Protein AF-A0A7X7LNT7-F1 (afdb_monomer)

Mean predicted aligned error: 8.36 Å

Radius of gyration: 13.59 Å; Cα contacts (8 Å, |Δi|>4): 25; chains: 1; bounding box: 32×17×35 Å

Sequence (59 aa):
IHGNNQHIGKVPAREGEIVLLKRKIEELKEQLHQAVVSEEYEKAAEIRDSIKELEKQNE

Structure (mmCIF, N/CA/C/O backbone):
data_AF-A0A7X7LNT7-F1
#
_entry.id   AF-A0A7X7LNT7-F1
#
loop_
_atom_site.group_PDB
_atom_site.id
_atom_site.type_symbol
_atom_site.label_atom_id
_atom_site.label_alt_id
_atom_site.label_comp_id
_atom_site.label_asym_id
_atom_site.label_entity_id
_atom_site.label_seq_id
_atom_site.pdbx_PDB_ins_code
_atom_site.Cartn_x
_atom_site.Cartn_y
_atom_site.Cartn_z
_atom_site.occupancy
_atom_site.B_iso_or_equiv
_atom_site.auth_seq_id
_atom_site.auth_comp_id
_atom_site.auth_asym_id
_atom_site.auth_atom_id
_atom_site.pdbx_PDB_model_num
ATOM 1 N N . ILE A 1 1 ? -18.528 -0.939 -16.944 1.00 45.47 1 ILE A N 1
ATOM 2 C CA . ILE A 1 1 ? -17.518 -0.599 -17.973 1.00 45.47 1 ILE A CA 1
ATOM 3 C C . ILE A 1 1 ? -16.175 -0.485 -17.246 1.00 45.47 1 ILE A C 1
ATOM 5 O O . ILE A 1 1 ? -15.762 0.612 -16.915 1.00 45.47 1 ILE A O 1
ATOM 9 N N . HIS A 1 2 ? -15.550 -1.612 -16.890 1.00 39.78 2 HIS A N 1
ATOM 10 C CA . HIS A 1 2 ? -14.196 -1.627 -16.321 1.00 39.78 2 HIS A CA 1
ATOM 11 C C . HIS A 1 2 ? -13.289 -2.239 -17.379 1.00 39.78 2 HIS A C 1
ATOM 13 O O . HIS A 1 2 ? -13.362 -3.436 -17.658 1.00 39.78 2 HIS A O 1
ATOM 19 N N . GLY A 1 3 ? -12.550 -1.369 -18.065 1.00 40.25 3 GLY A N 1
ATOM 20 C CA . GLY A 1 3 ? -11.664 -1.730 -19.160 1.00 40.25 3 GLY A CA 1
ATOM 21 C C . GLY A 1 3 ? -10.492 -2.554 -18.650 1.00 40.25 3 GLY A C 1
ATOM 22 O O . GLY A 1 3 ? -9.429 -2.013 -18.381 1.00 40.25 3 GLY A O 1
ATOM 23 N N . ASN A 1 4 ? -10.676 -3.869 -18.567 1.00 41.59 4 ASN A N 1
ATOM 24 C CA . ASN A 1 4 ? -9.585 -4.828 -18.451 1.00 41.59 4 ASN A CA 1
ATOM 25 C C . ASN A 1 4 ? -8.874 -4.926 -19.806 1.00 41.59 4 ASN A C 1
ATOM 27 O O . ASN A 1 4 ? -9.020 -5.899 -20.540 1.00 41.59 4 ASN A O 1
ATOM 31 N N . ASN A 1 5 ? -8.142 -3.874 -20.167 1.00 49.22 5 ASN A N 1
ATOM 32 C CA . ASN A 1 5 ? -7.258 -3.868 -21.321 1.00 49.22 5 ASN A CA 1
ATOM 33 C C . ASN A 1 5 ? -5.812 -3.698 -20.856 1.00 49.22 5 ASN A C 1
ATOM 35 O O . ASN A 1 5 ? -5.198 -2.655 -21.0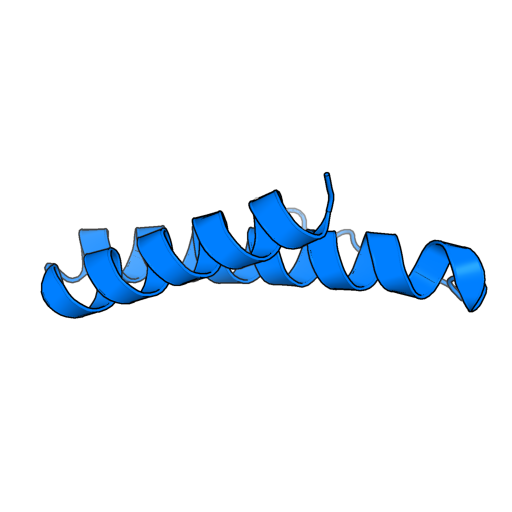51 1.00 49.22 5 ASN A O 1
ATOM 39 N N . GLN A 1 6 ? -5.256 -4.741 -20.250 1.00 47.75 6 GLN A N 1
ATOM 40 C CA . GLN A 1 6 ? -3.807 -4.920 -20.246 1.00 47.75 6 GLN A CA 1
ATOM 41 C C . GLN A 1 6 ? -3.483 -6.328 -20.722 1.00 47.75 6 GLN A C 1
ATOM 43 O O . GLN A 1 6 ? -3.082 -7.222 -19.975 1.00 47.75 6 GLN A O 1
ATOM 48 N N . HIS A 1 7 ? -3.657 -6.491 -22.028 1.00 45.03 7 HIS A N 1
ATOM 49 C CA . HIS A 1 7 ? -2.961 -7.486 -22.815 1.00 45.03 7 HIS A CA 1
ATOM 50 C C . HIS A 1 7 ? -1.462 -7.148 -22.755 1.00 45.03 7 HIS A C 1
ATOM 52 O O . HIS A 1 7 ? -0.948 -6.388 -23.574 1.00 45.03 7 HIS A O 1
ATOM 58 N N . ILE A 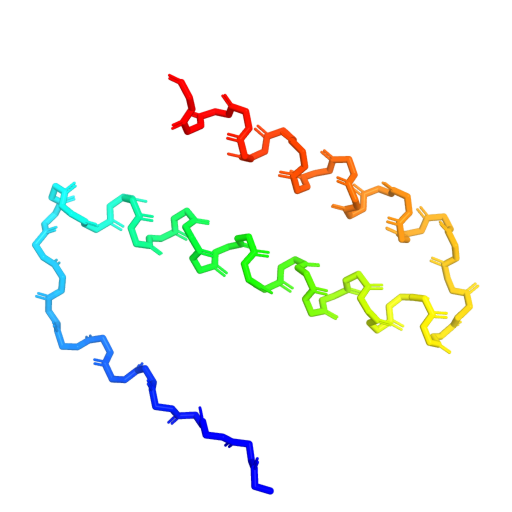1 8 ? -0.758 -7.652 -21.738 1.00 53.66 8 ILE A N 1
ATOM 59 C CA . ILE A 1 8 ? 0.708 -7.600 -21.682 1.00 53.66 8 ILE A CA 1
ATOM 60 C C . ILE A 1 8 ? 1.272 -8.585 -22.707 1.00 53.66 8 ILE A C 1
ATOM 62 O O . ILE A 1 8 ? 1.748 -9.674 -22.391 1.00 53.66 8 ILE A O 1
ATOM 66 N N . GLY A 1 9 ? 1.185 -8.200 -23.977 1.00 52.31 9 GLY A N 1
ATOM 67 C CA . GLY A 1 9 ? 1.962 -8.811 -25.037 1.00 52.31 9 GLY A CA 1
ATOM 68 C C . GLY A 1 9 ? 3.440 -8.569 -24.753 1.00 52.31 9 GLY A C 1
ATOM 69 O O . GLY A 1 9 ? 3.923 -7.460 -24.924 1.00 52.31 9 GLY A O 1
ATOM 70 N N . LYS A 1 10 ? 4.136 -9.614 -24.295 1.00 52.50 10 LYS A N 1
ATOM 71 C CA . LYS A 1 10 ? 5.595 -9.788 -24.383 1.00 52.50 10 LYS A CA 1
ATOM 72 C C . LYS A 1 10 ? 6.410 -8.541 -23.981 1.00 52.50 10 LYS A C 1
ATOM 74 O O . LYS A 1 10 ? 7.051 -7.914 -24.819 1.00 52.50 10 LYS A O 1
ATOM 79 N N . VAL A 1 11 ? 6.409 -8.201 -22.689 1.00 56.34 11 VAL A N 1
ATOM 80 C CA . VAL A 1 11 ? 7.243 -7.100 -22.179 1.00 56.34 11 VAL A CA 1
ATOM 81 C C . VAL A 1 11 ? 8.719 -7.545 -22.168 1.00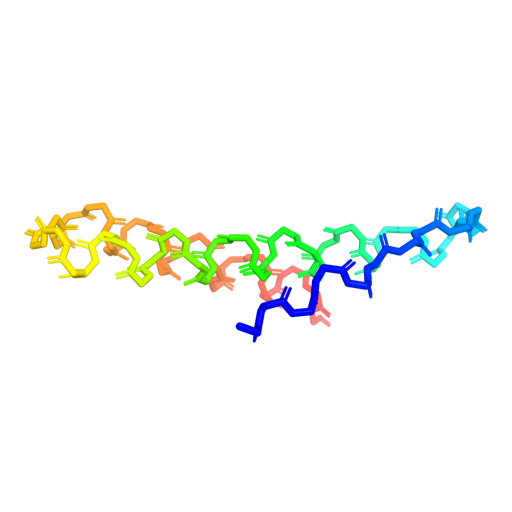 56.34 11 VAL A C 1
ATOM 83 O O . VAL A 1 11 ? 9.028 -8.583 -21.575 1.00 56.34 11 VAL A O 1
ATOM 86 N N . PRO A 1 12 ? 9.637 -6.828 -22.842 1.00 58.09 12 PRO A N 1
ATOM 87 C CA . PRO A 1 12 ? 11.058 -7.168 -22.853 1.00 58.09 12 PRO A CA 1
ATOM 88 C C . PRO A 1 12 ? 11.645 -7.035 -21.442 1.00 58.09 12 PRO A C 1
ATOM 90 O O . PRO A 1 12 ? 11.303 -6.107 -20.718 1.00 58.09 12 PRO A O 1
ATOM 93 N N . ALA A 1 13 ? 12.539 -7.950 -21.048 1.00 60.06 13 ALA A N 1
ATOM 94 C CA . ALA A 1 13 ? 12.987 -8.142 -19.658 1.00 60.06 13 ALA A CA 1
ATOM 95 C C . ALA A 1 13 ? 13.421 -6.860 -18.913 1.00 60.06 13 ALA A C 1
ATOM 97 O O . ALA A 1 13 ? 13.208 -6.760 -17.713 1.00 60.06 13 ALA A O 1
ATOM 98 N N . ARG A 1 14 ? 13.972 -5.869 -19.627 1.00 59.12 14 ARG A N 1
ATOM 99 C CA . ARG A 1 14 ? 14.425 -4.585 -19.061 1.00 59.12 14 ARG A CA 1
ATOM 100 C C . ARG A 1 14 ? 13.309 -3.569 -18.815 1.00 59.12 14 ARG A C 1
ATOM 102 O O . ARG A 1 14 ? 13.362 -2.831 -17.844 1.00 59.12 14 ARG A O 1
ATOM 109 N N . GLU A 1 15 ? 12.300 -3.527 -19.679 1.00 61.53 15 GLU A N 1
ATOM 110 C CA . GLU A 1 15 ? 11.112 -2.685 -19.462 1.00 61.53 15 GLU A CA 1
ATOM 111 C C . GLU A 1 15 ? 10.073 -3.413 -18.593 1.00 61.53 15 GLU A C 1
ATOM 113 O O . GLU A 1 15 ? 9.202 -2.789 -17.991 1.00 61.53 15 GLU A O 1
ATOM 118 N N . GLY A 1 16 ? 10.214 -4.739 -18.479 1.00 68.06 16 GLY A N 1
ATOM 119 C CA . GLY A 1 16 ? 9.417 -5.623 -17.640 1.00 68.06 16 GLY A CA 1
ATOM 120 C C . GLY A 1 16 ? 9.420 -5.199 -16.186 1.00 68.06 16 GLY A C 1
ATOM 121 O O . GLY A 1 16 ? 8.346 -5.096 -15.611 1.00 68.06 16 GLY A O 1
ATOM 122 N N . GLU A 1 17 ? 10.585 -4.898 -15.613 1.00 72.88 17 GLU A N 1
ATOM 123 C CA . GLU A 1 17 ? 10.704 -4.528 -14.196 1.00 72.88 17 GLU A CA 1
ATOM 124 C C . GLU A 1 17 ? 9.917 -3.256 -13.853 1.00 72.88 17 GLU A C 1
ATOM 126 O O . GLU A 1 17 ? 9.131 -3.256 -12.906 1.00 72.88 17 GLU A O 1
ATOM 131 N N . ILE A 1 18 ? 10.029 -2.210 -14.677 1.00 77.44 18 ILE A N 1
ATOM 132 C C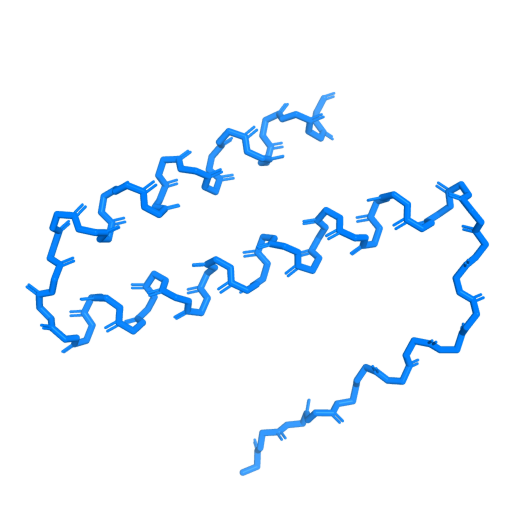A . ILE A 1 18 ? 9.299 -0.946 -14.480 1.00 77.44 18 ILE A CA 1
ATOM 133 C C . ILE A 1 18 ? 7.787 -1.167 -14.633 1.00 77.44 18 ILE A C 1
ATOM 135 O O . ILE A 1 18 ? 6.987 -0.633 -13.861 1.00 77.44 18 ILE A O 1
ATOM 139 N N . VAL A 1 19 ? 7.376 -1.968 -15.620 1.00 80.69 19 VAL A N 1
ATOM 140 C CA . VAL A 1 19 ? 5.961 -2.306 -15.843 1.00 80.69 19 VAL A CA 1
ATOM 141 C C . VAL A 1 19 ? 5.404 -3.147 -14.692 1.00 80.69 19 VAL A C 1
ATOM 143 O O . VAL A 1 1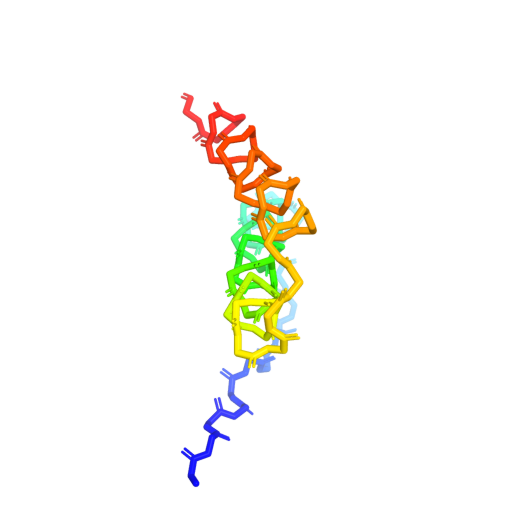9 ? 4.271 -2.921 -14.267 1.00 80.69 19 VAL A O 1
ATOM 146 N N . LEU A 1 20 ? 6.187 -4.084 -14.155 1.00 79.75 20 LEU A N 1
ATOM 147 C CA . LEU A 1 20 ? 5.789 -4.945 -13.042 1.00 79.75 20 LEU A CA 1
ATOM 148 C C . LEU A 1 20 ? 5.606 -4.133 -11.758 1.00 79.75 20 LEU A C 1
ATOM 150 O O . LEU A 1 20 ? 4.612 -4.315 -11.056 1.00 79.75 20 LEU A O 1
ATOM 154 N N . LEU A 1 21 ? 6.524 -3.200 -11.491 1.00 82.81 21 LEU A N 1
ATOM 155 C CA . LEU A 1 21 ? 6.448 -2.303 -10.343 1.00 82.81 21 LEU A CA 1
ATOM 156 C C . LEU A 1 21 ? 5.219 -1.389 -10.431 1.00 82.81 21 LEU A C 1
ATOM 158 O O . LEU A 1 21 ? 4.454 -1.294 -9.473 1.00 82.81 21 LEU A O 1
ATOM 162 N N . LYS A 1 22 ? 4.971 -0.787 -11.604 1.00 83.38 22 LYS A N 1
ATOM 163 C CA . LYS A 1 22 ? 3.767 0.025 -11.850 1.00 83.38 22 LYS A CA 1
ATOM 164 C C . LYS A 1 22 ? 2.483 -0.770 -11.634 1.00 83.38 22 LYS A C 1
ATOM 166 O O . LYS A 1 22 ? 1.603 -0.294 -10.926 1.00 83.38 22 LYS A O 1
ATOM 171 N N . ARG A 1 23 ? 2.403 -1.994 -12.167 1.00 85.50 23 ARG A N 1
ATOM 172 C CA . ARG A 1 23 ? 1.257 -2.888 -11.942 1.00 85.50 23 ARG A CA 1
ATOM 173 C C . ARG A 1 23 ? 1.029 -3.181 -10.467 1.00 85.50 23 ARG A C 1
ATOM 175 O O . ARG A 1 23 ? -0.107 -3.158 -10.013 1.00 85.50 23 ARG A O 1
ATOM 182 N N . LYS A 1 24 ? 2.102 -3.434 -9.719 1.00 87.25 24 LYS A N 1
ATOM 183 C CA . LYS A 1 24 ? 2.015 -3.715 -8.285 1.00 87.25 24 LYS A CA 1
ATOM 184 C C . LYS A 1 24 ? 1.512 -2.504 -7.497 1.00 87.25 24 LYS A C 1
ATOM 186 O O . LYS A 1 24 ? 0.698 -2.659 -6.595 1.00 87.25 24 LYS A O 1
ATOM 191 N N . ILE A 1 25 ? 1.940 -1.299 -7.875 1.00 89.38 25 ILE A N 1
ATOM 192 C CA . ILE A 1 25 ? 1.423 -0.047 -7.308 1.00 89.38 25 ILE A CA 1
ATOM 193 C C . ILE A 1 25 ? -0.062 0.144 -7.653 1.00 89.38 25 ILE A C 1
ATOM 195 O O . ILE A 1 25 ? -0.833 0.526 -6.777 1.00 89.38 25 ILE A O 1
ATOM 199 N N . GLU A 1 26 ? -0.480 -0.123 -8.895 1.00 89.19 26 GLU A N 1
ATOM 200 C CA . GLU A 1 26 ? -1.897 -0.060 -9.291 1.00 89.19 26 GLU A CA 1
ATOM 201 C C . GLU A 1 26 ? -2.758 -1.046 -8.488 1.00 89.19 26 GLU A C 1
ATOM 203 O O . GLU A 1 26 ? -3.793 -0.658 -7.951 1.00 89.19 26 GLU A O 1
ATOM 208 N N . GLU A 1 27 ? -2.300 -2.288 -8.326 1.00 90.19 27 GLU A N 1
ATOM 209 C CA . GLU A 1 27 ? -3.002 -3.316 -7.551 1.00 90.19 27 GLU A CA 1
ATOM 210 C C . GLU A 1 27 ? -3.140 -2.925 -6.072 1.00 90.19 27 GLU A C 1
ATOM 212 O O . GLU A 1 27 ? -4.217 -3.040 -5.489 1.00 90.19 27 GLU A O 1
ATOM 217 N N . LEU A 1 28 ? -2.077 -2.392 -5.464 1.00 92.31 28 LEU A N 1
ATOM 218 C CA . LEU A 1 28 ? -2.128 -1.900 -4.087 1.00 92.31 28 LEU A CA 1
ATOM 219 C C . LEU A 1 28 ? -3.039 -0.676 -3.944 1.00 92.31 28 LEU A C 1
ATOM 221 O O . LEU A 1 28 ? -3.715 -0.545 -2.928 1.00 92.31 28 LEU A O 1
ATOM 225 N N . LYS A 1 29 ? -3.108 0.212 -4.945 1.00 91.56 29 LYS A N 1
ATOM 226 C CA . LYS A 1 29 ? -4.057 1.341 -4.944 1.00 91.56 29 LYS A CA 1
ATOM 227 C C . LYS A 1 29 ? -5.506 0.851 -4.962 1.00 91.56 29 LYS A C 1
ATOM 229 O O . LYS A 1 29 ? -6.342 1.422 -4.263 1.00 91.56 29 LYS A O 1
ATOM 234 N N . GLU A 1 30 ? -5.798 -0.219 -5.700 1.00 94.06 30 GLU A N 1
ATOM 235 C CA . GLU A 1 30 ? -7.125 -0.841 -5.701 1.00 94.06 30 GLU A CA 1
ATOM 236 C C . GLU A 1 30 ? -7.440 -1.508 -4.351 1.00 94.06 30 GLU A C 1
ATOM 238 O O . GLU A 1 30 ? -8.511 -1.277 -3.787 1.00 94.06 30 GLU A O 1
ATOM 243 N N . GLN A 1 31 ? -6.480 -2.234 -3.768 1.00 92.56 31 GLN A N 1
ATOM 244 C CA . GLN A 1 31 ? -6.620 -2.823 -2.431 1.00 92.56 31 GLN A CA 1
ATOM 245 C C . GLN A 1 31 ? -6.800 -1.764 -1.338 1.00 92.56 31 GLN A C 1
ATOM 247 O O . GLN A 1 31 ? -7.619 -1.943 -0.440 1.00 92.56 31 GLN A O 1
ATOM 252 N N . LEU A 1 32 ? -6.087 -0.6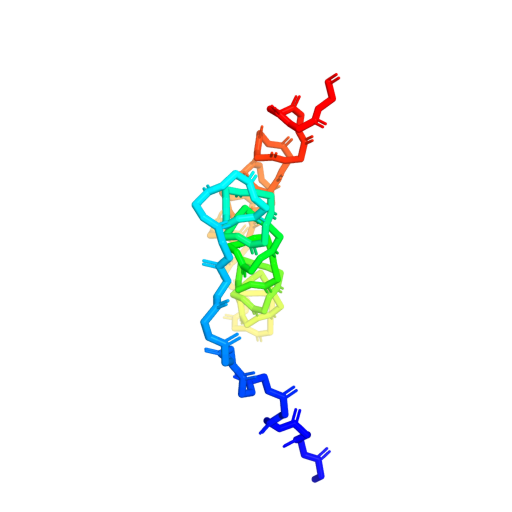38 -1.425 1.00 94.56 32 LEU A N 1
ATOM 253 C CA . LEU A 1 32 ? -6.247 0.493 -0.513 1.00 94.56 32 LEU A CA 1
ATOM 254 C C . LEU A 1 32 ? -7.676 1.027 -0.567 1.00 94.56 32 LEU A C 1
ATOM 256 O O . LEU A 1 32 ? -8.291 1.261 0.470 1.00 94.56 32 LEU A O 1
ATOM 260 N N . HIS A 1 33 ? -8.211 1.208 -1.775 1.00 94.06 33 HIS A N 1
ATOM 261 C CA . HIS A 1 33 ? -9.577 1.680 -1.952 1.00 94.06 33 HIS A CA 1
ATOM 262 C C . HIS A 1 33 ? -10.586 0.700 -1.346 1.00 94.06 33 HIS A C 1
ATOM 264 O O . HIS A 1 33 ? -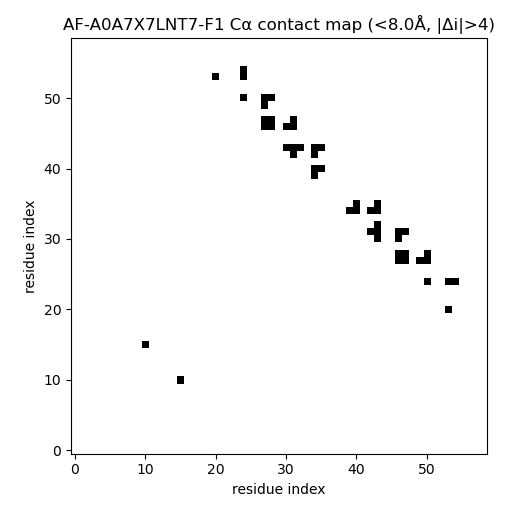11.477 1.122 -0.612 1.00 94.06 33 HIS A O 1
ATOM 270 N N . GLN A 1 34 ? -10.411 -0.602 -1.582 1.00 95.50 34 GLN A N 1
ATOM 271 C CA . GLN A 1 34 ? -11.255 -1.634 -0.980 1.00 95.50 34 GLN A CA 1
ATOM 272 C C . GLN A 1 34 ? -11.163 -1.648 0.548 1.00 95.50 34 GLN A C 1
ATOM 274 O O . GLN A 1 34 ? -12.197 -1.706 1.204 1.00 95.50 34 GLN A O 1
ATOM 279 N N . ALA A 1 35 ? -9.962 -1.540 1.120 1.00 95.50 35 ALA A N 1
ATOM 280 C CA . ALA A 1 35 ? -9.769 -1.488 2.566 1.00 95.50 35 ALA A CA 1
ATOM 281 C C . ALA A 1 35 ? -10.463 -0.265 3.185 1.00 95.50 35 ALA A C 1
ATOM 283 O O . ALA A 1 35 ? -11.116 -0.388 4.214 1.00 95.50 35 ALA A O 1
ATOM 284 N N . VAL A 1 36 ? -10.396 0.901 2.532 1.00 93.38 36 VAL A N 1
ATOM 285 C CA 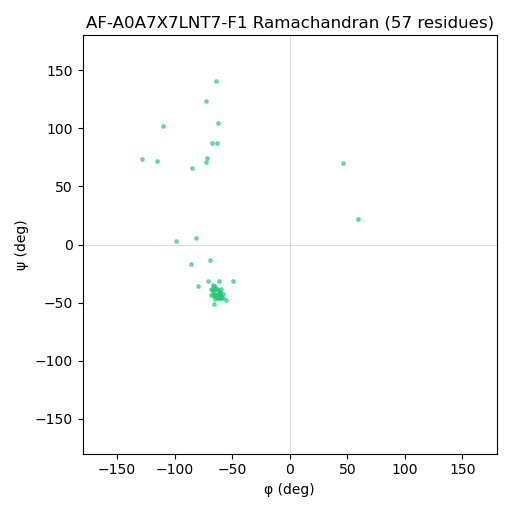. VAL A 1 36 ? -11.103 2.115 2.978 1.00 93.38 36 VAL A CA 1
ATOM 286 C C . VAL A 1 36 ? -12.621 1.943 2.899 1.00 93.38 36 VAL A C 1
ATOM 288 O O . VAL A 1 36 ? -13.320 2.316 3.836 1.00 93.38 36 VAL A O 1
ATOM 291 N N . VAL A 1 37 ? -13.140 1.370 1.808 1.00 95.88 37 VAL A N 1
ATOM 292 C CA . VAL A 1 37 ? -14.584 1.122 1.633 1.00 95.88 37 VAL A CA 1
ATOM 293 C C . VAL A 1 37 ? -15.106 0.093 2.638 1.00 95.88 37 VAL A C 1
ATOM 295 O O . VAL A 1 37 ? -16.224 0.236 3.122 1.00 95.88 37 VAL A O 1
ATOM 298 N N . SER A 1 38 ? -14.296 -0.908 2.979 1.00 96.25 38 SER A N 1
ATOM 299 C CA . SER A 1 38 ? -14.601 -1.917 4.000 1.00 96.25 38 SER A CA 1
ATOM 300 C C . SER A 1 38 ? -14.336 -1.439 5.433 1.00 96.25 38 SER A C 1
ATOM 302 O O . SER A 1 38 ? -14.435 -2.239 6.359 1.00 96.25 38 SER A O 1
ATOM 304 N N . GLU A 1 39 ? -13.976 -0.164 5.626 1.00 95.25 39 GLU A N 1
ATOM 305 C CA . GLU A 1 39 ? -13.652 0.433 6.930 1.00 95.25 39 GLU A CA 1
ATOM 306 C C . GLU A 1 39 ? -12.472 -0.256 7.658 1.00 95.25 39 GLU A C 1
ATOM 308 O O . GLU A 1 39 ? -12.286 -0.122 8.868 1.00 95.25 39 GLU A O 1
ATOM 313 N N . GLU A 1 40 ? -11.612 -0.957 6.914 1.00 96.19 40 GLU A N 1
ATOM 314 C CA . GLU A 1 40 ? -10.387 -1.601 7.394 1.00 96.19 40 GLU A CA 1
ATOM 315 C C . GLU A 1 40 ? -9.220 -0.596 7.418 1.00 96.19 40 GLU A C 1
ATOM 317 O O . GLU A 1 40 ? -8.245 -0.704 6.671 1.00 96.19 40 GLU A O 1
ATOM 322 N N . TYR A 1 41 ? -9.316 0.415 8.286 1.00 92.06 41 TYR A N 1
ATOM 323 C CA . TYR A 1 41 ? -8.353 1.524 8.342 1.00 92.06 41 TYR A CA 1
ATOM 324 C C . TYR A 1 41 ? -6.917 1.098 8.679 1.00 92.06 41 TYR A C 1
ATOM 326 O O . TYR A 1 41 ? -5.970 1.725 8.205 1.00 92.06 41 TYR A O 1
ATOM 334 N N . GLU A 1 42 ? -6.748 0.035 9.468 1.00 94.12 42 GLU A N 1
ATOM 335 C CA . GLU A 1 42 ? -5.430 -0.512 9.810 1.00 94.12 42 GLU A CA 1
ATOM 336 C C . GLU A 1 42 ? -4.736 -1.077 8.562 1.00 94.12 42 GLU A C 1
ATOM 338 O O . GLU A 1 42 ? -3.652 -0.620 8.200 1.00 94.12 42 GLU A O 1
ATOM 343 N N . LYS A 1 43 ? -5.430 -1.937 7.803 1.00 93.25 43 LYS A N 1
ATOM 344 C CA . LYS A 1 43 ? -4.944 -2.425 6.503 1.00 93.25 43 LYS A CA 1
ATOM 345 C C . LYS A 1 43 ? -4.726 -1.298 5.505 1.00 93.25 43 LYS A C 1
ATOM 347 O O . LYS A 1 43 ? -3.746 -1.311 4.769 1.00 93.25 43 LYS A O 1
ATOM 352 N N . ALA A 1 44 ? -5.621 -0.312 5.457 1.00 94.81 44 ALA A N 1
ATOM 353 C CA . ALA A 1 44 ? -5.457 0.833 4.570 1.00 94.81 44 ALA A CA 1
ATOM 354 C C . ALA A 1 44 ? -4.158 1.603 4.877 1.00 94.81 44 ALA A C 1
ATOM 356 O O . ALA A 1 44 ? -3.466 2.037 3.955 1.00 94.81 44 ALA A O 1
ATOM 357 N N . ALA A 1 45 ? -3.787 1.744 6.152 1.00 95.19 45 ALA A N 1
ATOM 358 C CA . ALA A 1 45 ? -2.518 2.352 6.537 1.00 95.19 45 ALA A CA 1
ATOM 359 C C . ALA A 1 45 ? -1.316 1.512 6.069 1.00 95.19 45 ALA A C 1
ATOM 361 O O . ALA A 1 45 ? -0.417 2.063 5.431 1.00 95.19 45 ALA A O 1
ATOM 362 N N . GLU A 1 46 ? -1.340 0.194 6.287 1.00 95.75 46 GLU A N 1
ATOM 363 C CA . GLU A 1 46 ? -0.277 -0.723 5.844 1.00 95.75 46 GLU A CA 1
ATOM 364 C C . GLU A 1 46 ? -0.093 -0.718 4.317 1.00 95.75 46 GLU A C 1
ATOM 366 O O . GLU A 1 46 ? 1.028 -0.628 3.806 1.00 95.75 46 GLU A O 1
ATOM 371 N N . ILE A 1 47 ? -1.199 -0.759 3.568 1.00 94.81 47 ILE A N 1
ATOM 372 C CA . ILE A 1 47 ? -1.184 -0.731 2.101 1.00 94.81 47 ILE A CA 1
ATOM 373 C C . ILE A 1 47 ? -0.656 0.618 1.604 1.00 94.81 47 ILE A C 1
ATOM 375 O O . ILE A 1 47 ? 0.171 0.660 0.693 1.00 94.81 47 ILE A O 1
ATOM 379 N N . ARG A 1 48 ? -1.086 1.734 2.206 1.00 93.50 48 ARG A N 1
ATOM 380 C CA . ARG A 1 48 ? -0.595 3.074 1.853 1.00 93.50 48 ARG A CA 1
ATOM 381 C C . ARG A 1 48 ? 0.914 3.190 2.052 1.00 93.50 48 ARG A C 1
ATOM 383 O O . ARG A 1 48 ? 1.597 3.759 1.198 1.00 93.50 48 ARG A O 1
ATOM 390 N N . ASP A 1 49 ? 1.426 2.688 3.168 1.00 94.81 49 ASP A N 1
ATOM 391 C CA . ASP A 1 49 ? 2.853 2.753 3.468 1.00 94.81 49 ASP A CA 1
ATOM 392 C C . ASP A 1 49 ? 3.647 1.848 2.506 1.00 94.81 49 ASP A C 1
ATOM 394 O O . ASP A 1 49 ? 4.652 2.288 1.947 1.00 94.81 49 ASP A O 1
ATOM 398 N N . SER A 1 50 ? 3.105 0.675 2.159 1.00 92.50 50 SER A N 1
ATOM 399 C CA . SER A 1 50 ? 3.663 -0.211 1.124 1.00 92.50 50 SER A CA 1
ATOM 400 C C . SER A 1 50 ? 3.732 0.451 -0.261 1.00 92.50 50 SER A C 1
ATOM 402 O O . SER A 1 50 ? 4.729 0.312 -0.971 1.00 92.50 50 SER A O 1
ATOM 404 N N . ILE A 1 51 ? 2.696 1.203 -0.658 1.00 92.00 51 ILE A N 1
ATOM 405 C CA . ILE A 1 51 ? 2.691 1.973 -1.916 1.00 92.00 51 ILE A CA 1
ATOM 406 C C . ILE A 1 51 ? 3.816 3.008 -1.907 1.00 92.00 51 ILE A C 1
ATOM 408 O O . ILE A 1 51 ? 4.549 3.116 -2.886 1.00 92.00 51 ILE A O 1
ATOM 412 N N . LYS A 1 52 ? 3.978 3.744 -0.801 1.00 92.62 52 LYS A N 1
ATOM 413 C CA . LYS A 1 52 ? 5.045 4.743 -0.654 1.00 92.62 52 LYS A CA 1
ATOM 414 C C . LYS A 1 52 ? 6.435 4.131 -0.761 1.00 92.62 52 LYS A C 1
ATOM 416 O O . LYS A 1 52 ? 7.303 4.729 -1.389 1.00 92.62 52 LYS A O 1
ATOM 421 N N . GLU A 1 53 ? 6.664 2.972 -0.148 1.00 91.25 53 GLU A N 1
ATOM 422 C CA . GLU A 1 53 ? 7.954 2.285 -0.247 1.00 91.25 53 GLU A CA 1
ATOM 423 C C . GLU A 1 53 ? 8.258 1.851 -1.682 1.00 91.25 53 GLU A C 1
ATOM 425 O O . GLU A 1 53 ? 9.369 2.070 -2.162 1.00 91.25 53 GLU A O 1
ATOM 430 N N . LEU A 1 54 ? 7.268 1.305 -2.391 1.00 87.50 54 LEU A N 1
ATOM 431 C CA . LEU A 1 54 ? 7.423 0.898 -3.789 1.00 87.50 54 LEU A CA 1
ATOM 432 C C . LEU A 1 54 ? 7.612 2.088 -4.735 1.00 87.50 54 LEU A C 1
ATOM 434 O O . LEU A 1 54 ? 8.432 2.009 -5.646 1.00 87.50 54 LEU A O 1
ATOM 438 N N . GLU A 1 55 ? 6.895 3.195 -4.522 1.00 85.69 55 GLU A N 1
ATOM 439 C CA . GLU A 1 55 ? 7.086 4.428 -5.298 1.00 85.69 55 GLU A CA 1
ATOM 440 C C . GLU A 1 55 ? 8.477 5.032 -5.046 1.00 85.69 55 GLU A C 1
ATOM 442 O O . GLU A 1 55 ? 9.116 5.484 -5.991 1.00 85.69 55 GLU A O 1
ATOM 447 N N . LYS A 1 56 ? 8.993 4.954 -3.812 1.00 87.81 56 LYS A N 1
ATOM 448 C CA . LYS A 1 56 ? 10.334 5.436 -3.449 1.00 87.81 56 LYS A CA 1
ATOM 449 C C . LYS A 1 56 ? 11.469 4.575 -4.010 1.00 87.81 56 LYS A C 1
ATOM 451 O O . LYS A 1 56 ? 12.538 5.098 -4.284 1.00 87.81 56 LYS A O 1
ATOM 456 N N . GLN A 1 57 ? 11.267 3.268 -4.173 1.00 78.25 57 GLN A N 1
ATOM 457 C CA . GLN A 1 57 ? 12.256 2.384 -4.811 1.00 78.25 57 GLN A CA 1
ATOM 458 C C . GLN A 1 57 ? 12.415 2.645 -6.319 1.00 78.25 57 GLN A C 1
ATOM 460 O O . GLN A 1 57 ? 13.359 2.142 -6.922 1.00 78.25 57 GLN A O 1
ATOM 465 N N . ASN A 1 58 ? 11.491 3.399 -6.921 1.00 66.56 58 ASN A N 1
ATOM 466 C CA . ASN A 1 58 ? 11.486 3.735 -8.343 1.00 66.56 58 ASN A CA 1
ATOM 467 C C . ASN A 1 58 ? 12.065 5.132 -8.650 1.00 66.56 58 ASN A C 1
ATOM 469 O O . ASN A 1 58 ? 12.005 5.557 -9.805 1.00 66.56 58 ASN A O 1
ATOM 473 N N . GLU A 1 59 ? 12.549 5.851 -7.630 1.00 55.47 59 GLU A N 1
ATOM 474 C CA . GLU A 1 59 ? 13.225 7.157 -7.725 1.00 55.47 59 GLU A CA 1
ATOM 475 C C . GLU A 1 59 ? 14.745 6.984 -7.596 1.00 55.47 59 GLU A C 1
ATOM 477 O O . GLU A 1 59 ? 15.468 7.585 -8.424 1.00 55.47 59 GLU A O 1
#

Nearest PDB structures (foldseek):
  8wtc-assembly2_D  TM=7.813E-01  e=1.246E-02  Bacillus subtilis subsp. subtilis str. 168

Solvent-accessible surface area (backbone atoms only — not comparable to full-atom values): 3538 Å² total; per-residue (Å²): 140,80,85,87,76,77,81,77,74,79,67,54,78,80,60,30,56,61,52,51,52,52,50,52,46,53,52,42,53,52,49,27,52,51,24,54,76,69,68,35,57,67,59,25,51,54,38,52,52,51,44,51,54,57,57,57,75,75,111

Secondary structure (DSSP, 8-state):
-----------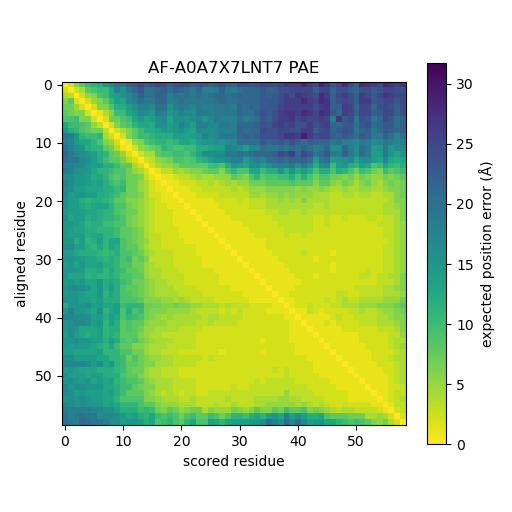-HHHHHHHHHHHHHHHHHHHHHHHHHTT-HHHHHHHHHHHHHHHHTT-

Foldseek 3Di:
DDPPPDPVDDDDPVVVVVVVLVVVLVVLVVVLVVCVVVVVVVVNVVSVVVSVVSVVVVD

pLDDT: mean 78.89, std 18.45, range [39.78, 96.25]